Protein AF-A0A1C6QFK1-F1 (afdb_monomer)

Mean predicted aligned error: 16.4 Å

Sequence (67 aa):
MPPEGYHVVRRHIRRNPRPQGKKMSGWMIAGLIAGIWLWGQVFGFGGEEAAGRPVSPRPAASTPATR

Foldseek 3Di:
DDPPQWDDDPHDIDGHDDPDPPDDDVVVVVVVVVVVVVCCVPVNDPDDPPPDPDPPPDPDDDDDDDD

Secondary structure (DSSP, 8-state):
-PPTTEEEETTEEEEPPP----PPPHHHHHHHHHHHHHHHHHH--SS---S----PPP---PPP---

pLDDT: mean 78.49, std 12.67, range [55.06, 97.06]

Solvent-accessible surface area (backbone atoms only — not comparable to full-atom values): 4732 Å² total; per-residue (Å²): 132,77,61,91,70,42,46,81,53,100,91,44,82,40,72,53,85,70,93,71,78,85,75,76,56,70,67,58,54,50,50,51,53,52,50,53,53,52,48,36,74,74,73,53,56,99,60,85,79,89,74,72,78,76,80,73,78,75,80,75,82,79,78,79,83,84,126

Radius of gyration: 32.09 Å; Cα contacts (8 Å, |Δi|>4): 19; chains: 1; bounding box: 77×27×81 Å

Structure (mmCIF, N/CA/C/O backbone):
data_AF-A0A1C6QFK1-F1
#
_entry.id   AF-A0A1C6QFK1-F1
#
loop_
_atom_site.group_PDB
_atom_site.id
_atom_site.type_symbol
_atom_site.label_atom_id
_atom_site.label_alt_id
_atom_site.label_comp_id
_atom_site.label_asym_id
_atom_site.label_entity_id
_atom_site.label_seq_id
_atom_site.pdbx_PDB_ins_code
_atom_site.Cartn_x
_atom_site.Cartn_y
_atom_site.Cartn_z
_atom_site.occupancy
_atom_site.B_iso_or_equiv
_atom_site.auth_seq_id
_atom_site.auth_comp_id
_atom_site.auth_asym_id
_atom_site.auth_atom_id
_atom_site.pdbx_PDB_model_num
ATOM 1 N N . MET A 1 1 ? -18.566 2.975 36.955 1.00 78.31 1 MET A N 1
ATOM 2 C CA . MET A 1 1 ? -18.544 3.456 35.555 1.00 78.31 1 MET A CA 1
ATOM 3 C C . MET A 1 1 ? -17.392 2.763 34.832 1.00 78.31 1 MET A C 1
ATOM 5 O O . MET A 1 1 ? -16.376 2.548 35.486 1.00 78.31 1 MET A O 1
ATOM 9 N N . PRO A 1 2 ? -17.544 2.322 33.571 1.00 81.25 2 PRO A N 1
ATOM 10 C CA . PRO A 1 2 ? -16.445 1.702 32.831 1.00 81.25 2 PRO A CA 1
ATOM 11 C C . PRO A 1 2 ? -15.311 2.715 32.570 1.00 81.25 2 PRO A C 1
ATOM 13 O O . PRO A 1 2 ? -15.602 3.903 32.432 1.00 81.25 2 PRO A O 1
ATOM 16 N N . PRO A 1 3 ? -14.041 2.271 32.495 1.00 82.69 3 PRO A N 1
ATOM 17 C CA . PRO A 1 3 ? -12.922 3.127 32.105 1.00 82.69 3 PRO A CA 1
ATOM 18 C C . PRO A 1 3 ? -13.111 3.706 30.699 1.00 82.69 3 PRO A C 1
ATOM 20 O O . PRO A 1 3 ? -13.735 3.080 29.837 1.00 82.69 3 PRO A O 1
ATOM 23 N N . GLU A 1 4 ? -12.540 4.882 30.454 1.00 81.88 4 GLU A N 1
ATOM 24 C CA . GLU A 1 4 ? -12.646 5.572 29.169 1.00 81.88 4 GLU A CA 1
ATOM 25 C C . GLU A 1 4 ? -12.138 4.692 28.008 1.00 81.88 4 GLU A C 1
ATOM 27 O O . GLU A 1 4 ? -11.111 4.015 28.105 1.00 81.88 4 GLU A O 1
ATOM 32 N N . GLY A 1 5 ? -12.894 4.649 26.905 1.00 83.06 5 GLY A N 1
ATOM 33 C CA . GLY A 1 5 ? 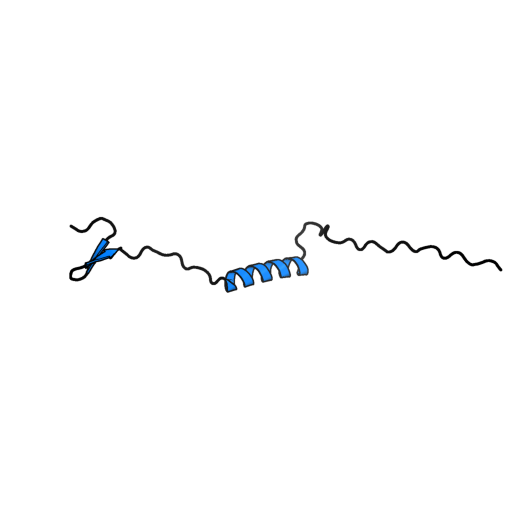-12.590 3.788 25.755 1.00 83.06 5 GLY A CA 1
ATOM 34 C C . GLY A 1 5 ? -13.025 2.320 25.894 1.00 83.06 5 GLY A C 1
ATOM 35 O O . GLY A 1 5 ? -12.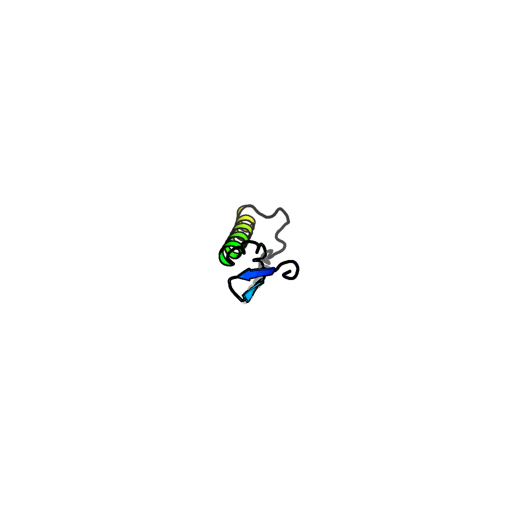646 1.493 25.056 1.00 83.06 5 GLY A O 1
ATOM 36 N N . TYR A 1 6 ? -13.834 1.986 26.904 1.00 86.81 6 TYR A N 1
ATOM 37 C CA . TYR A 1 6 ? -14.436 0.6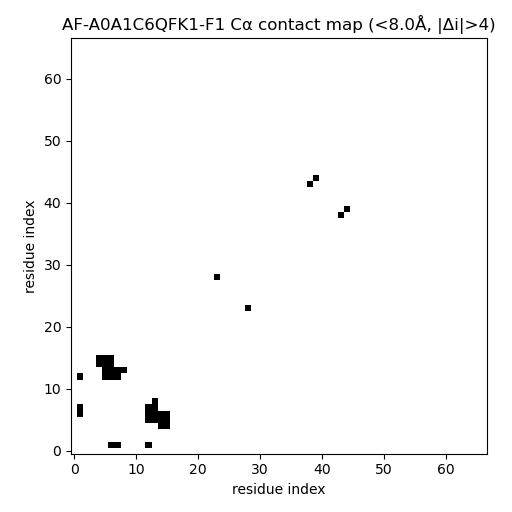64 27.081 1.00 86.81 6 TYR A CA 1
ATOM 38 C C . TYR A 1 6 ? -15.963 0.735 27.174 1.00 86.81 6 TYR A C 1
ATOM 40 O O . TYR A 1 6 ? -16.529 1.693 27.694 1.00 86.81 6 TYR A O 1
ATOM 48 N N . HIS A 1 7 ? -16.634 -0.313 26.699 1.00 87.81 7 HIS A N 1
ATOM 49 C CA . HIS A 1 7 ? -18.078 -0.493 26.843 1.00 87.81 7 HIS A CA 1
ATOM 50 C C . HIS A 1 7 ? -18.380 -1.825 27.545 1.00 87.81 7 HIS A C 1
ATOM 52 O O . HIS A 1 7 ? -17.624 -2.796 27.442 1.00 87.81 7 HIS A O 1
ATOM 58 N N . VAL A 1 8 ? -19.482 -1.872 28.294 1.00 87.75 8 VAL A N 1
ATOM 59 C CA . VAL A 1 8 ? -19.901 -3.064 29.045 1.00 87.75 8 VAL A CA 1
ATOM 60 C C . VAL A 1 8 ? -20.851 -3.895 28.182 1.00 87.75 8 VAL A C 1
ATOM 62 O O . VAL A 1 8 ? -21.878 -3.393 27.735 1.00 87.75 8 VAL A O 1
ATOM 65 N N . VAL A 1 9 ? -20.533 -5.173 27.962 1.00 84.06 9 VAL A N 1
ATOM 66 C CA . VAL A 1 9 ? -21.389 -6.134 27.248 1.00 84.06 9 VAL A CA 1
ATOM 67 C C . VAL A 1 9 ? -21.787 -7.252 28.198 1.00 84.06 9 VAL A C 1
ATOM 69 O O . VAL A 1 9 ? -20.958 -8.093 28.558 1.00 84.06 9 VAL A O 1
ATOM 72 N N . ARG A 1 10 ? -23.073 -7.298 28.569 1.00 86.50 10 ARG A N 1
ATOM 73 C CA . ARG A 1 10 ? -23.634 -8.226 29.567 1.00 86.50 10 ARG A CA 1
ATOM 74 C C . ARG A 1 10 ? -22.878 -8.141 30.901 1.00 86.50 10 ARG A C 1
ATOM 76 O O . ARG A 1 10 ? -23.242 -7.346 31.753 1.00 86.50 10 ARG A O 1
ATOM 83 N N . ARG A 1 11 ? -21.807 -8.928 31.050 1.00 86.31 11 ARG A N 1
ATOM 84 C CA . ARG A 1 11 ? -20.959 -9.023 32.250 1.00 86.31 11 ARG A CA 1
ATOM 85 C C . ARG A 1 1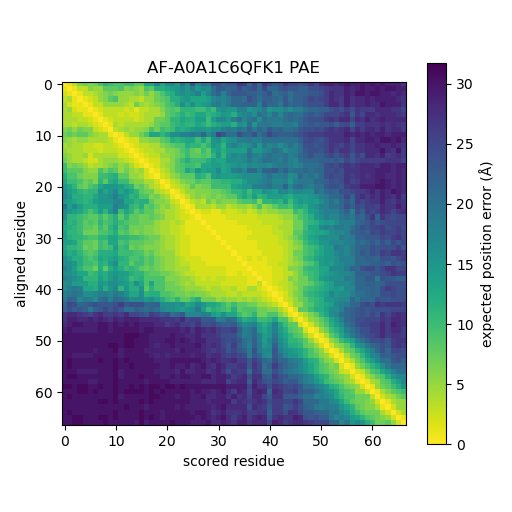1 ? -19.474 -8.714 31.995 1.00 86.31 11 ARG A C 1
ATOM 87 O O . ARG A 1 11 ? -18.694 -8.710 32.937 1.00 86.31 11 ARG A O 1
ATOM 94 N N . HIS A 1 12 ? -19.066 -8.469 30.748 1.00 87.75 12 HIS A N 1
ATOM 95 C CA . HIS A 1 12 ? -17.659 -8.283 30.378 1.00 87.75 12 HIS A CA 1
ATOM 96 C C . HIS A 1 12 ? -17.395 -6.870 29.863 1.00 87.75 12 HIS A C 1
ATOM 98 O O . HIS A 1 12 ? -18.196 -6.307 29.117 1.00 87.75 12 HIS A O 1
ATOM 104 N N . ILE A 1 13 ? -16.238 -6.321 30.222 1.00 88.50 13 ILE A N 1
ATOM 105 C CA . ILE A 1 13 ? -15.750 -5.044 29.702 1.00 88.50 13 ILE A CA 1
ATOM 106 C C . ILE A 1 13 ? -15.013 -5.327 28.389 1.00 88.50 13 ILE A C 1
ATOM 108 O O . ILE A 1 13 ? -14.038 -6.079 28.370 1.00 88.50 13 ILE A O 1
ATOM 112 N N . ARG A 1 14 ? -15.484 -4.748 27.282 1.00 86.38 14 ARG A N 1
ATOM 113 C CA . ARG A 1 14 ? -14.828 -4.837 25.972 1.00 86.38 14 ARG A CA 1
ATOM 114 C C . ARG A 1 14 ? -14.240 -3.491 25.582 1.00 86.38 14 ARG A C 1
ATOM 116 O O . ARG A 1 14 ? -14.801 -2.436 25.872 1.00 86.38 14 ARG A O 1
ATOM 123 N N . ARG A 1 15 ? -13.085 -3.534 24.917 1.00 85.81 15 ARG A N 1
ATOM 124 C CA . ARG A 1 15 ? -12.443 -2.338 24.369 1.00 85.81 15 ARG A CA 1
ATOM 125 C C . ARG A 1 15 ? -13.269 -1.828 23.194 1.00 85.81 15 ARG A C 1
ATOM 127 O O . ARG A 1 15 ? -13.719 -2.627 22.372 1.00 85.81 15 ARG A O 1
ATOM 134 N N . ASN A 1 16 ? -13.463 -0.517 23.113 1.00 84.62 16 ASN A N 1
ATOM 135 C CA . ASN A 1 16 ? -14.157 0.071 21.977 1.00 84.62 16 ASN A CA 1
ATOM 136 C C . ASN A 1 16 ? -13.367 -0.231 20.689 1.00 84.62 16 ASN A C 1
ATOM 138 O O . ASN A 1 16 ? -12.135 -0.088 20.707 1.00 84.62 16 ASN A O 1
ATOM 142 N N . PRO A 1 17 ? -14.019 -0.673 19.594 1.00 80.88 17 PRO A N 1
ATOM 143 C CA . PRO A 1 17 ? -13.333 -0.825 18.321 1.00 80.88 17 PRO A CA 1
ATOM 144 C C . PRO A 1 17 ? -12.693 0.513 17.955 1.00 80.88 17 PRO A C 1
ATOM 146 O O . PRO A 1 17 ? -13.361 1.542 17.875 1.00 80.88 17 PRO A O 1
ATOM 149 N N . ARG A 1 18 ? -11.368 0.510 17.789 1.00 79.75 18 ARG A N 1
ATOM 150 C CA . ARG A 1 18 ? -10.665 1.682 17.271 1.00 79.75 18 ARG A CA 1
ATOM 151 C C . ARG A 1 18 ? -10.945 1.772 15.774 1.00 79.75 18 ARG A C 1
ATOM 153 O O . ARG A 1 18 ? -10.968 0.722 15.128 1.00 79.75 18 ARG A O 1
ATOM 160 N N . PRO A 1 19 ? -11.113 2.981 15.213 1.00 77.88 19 PRO A N 1
ATOM 161 C CA . PRO A 1 19 ? -11.117 3.143 13.769 1.00 77.88 19 PRO A CA 1
ATOM 162 C C . PRO A 1 19 ? -9.779 2.619 13.239 1.00 77.88 19 PRO A C 1
ATOM 164 O O . PRO A 1 19 ? -8.729 3.228 13.432 1.00 77.88 19 PRO A O 1
ATOM 167 N N . GLN A 1 20 ? -9.799 1.425 12.649 1.00 73.25 20 GLN A N 1
ATOM 168 C CA . GLN A 1 20 ? -8.647 0.869 11.961 1.00 73.25 20 GLN A CA 1
ATOM 169 C C . GLN A 1 20 ? -8.714 1.376 10.523 1.00 73.25 20 GLN A C 1
ATOM 171 O O . GLN A 1 20 ? -9.725 1.192 9.846 1.00 73.25 20 GLN A O 1
ATOM 176 N N . GLY A 1 21 ? -7.652 2.035 10.060 1.00 74.94 21 GLY A N 1
ATOM 177 C CA . GLY A 1 21 ? -7.546 2.412 8.654 1.00 74.94 21 GLY A CA 1
ATOM 178 C C . GLY A 1 21 ? -7.650 1.166 7.772 1.00 74.94 21 GLY A C 1
ATOM 179 O O . GLY A 1 21 ? -7.054 0.131 8.086 1.00 74.94 21 GLY A O 1
ATOM 180 N N . LYS A 1 22 ? -8.414 1.250 6.676 1.00 79.56 22 LYS A N 1
ATOM 181 C CA . LYS A 1 22 ? -8.442 0.196 5.655 1.00 79.56 22 LYS A CA 1
ATOM 182 C C . LYS A 1 22 ? -7.020 0.004 5.134 1.00 79.56 22 LYS A C 1
ATOM 184 O O . LYS A 1 22 ? -6.456 0.901 4.515 1.00 79.56 22 LYS A O 1
ATOM 189 N N . LYS A 1 23 ? -6.437 -1.162 5.399 1.00 80.50 23 LYS A N 1
ATOM 190 C CA . LYS A 1 23 ? -5.137 -1.527 4.839 1.00 80.50 23 LYS A CA 1
ATOM 191 C C . LYS A 1 23 ? -5.337 -1.807 3.352 1.00 80.50 23 LYS A C 1
ATOM 193 O O . LYS A 1 23 ? -6.170 -2.641 3.002 1.00 80.50 23 LYS A O 1
ATOM 198 N N . MET A 1 24 ? -4.606 -1.106 2.485 1.00 80.00 24 MET A N 1
ATOM 199 C CA . MET A 1 24 ? -4.539 -1.488 1.074 1.00 80.00 24 MET A CA 1
ATOM 200 C C . MET A 1 24 ? -3.961 -2.899 0.975 1.00 80.00 24 MET A C 1
ATOM 202 O O . MET A 1 24 ? -3.012 -3.240 1.684 1.00 80.00 24 MET A O 1
ATOM 206 N N . SER A 1 25 ? -4.547 -3.720 0.102 1.00 88.69 25 SER A N 1
ATOM 207 C CA . SER A 1 25 ? -3.985 -5.029 -0.229 1.00 88.69 25 SER A CA 1
ATOM 208 C C . SER A 1 25 ? -2.549 -4.844 -0.717 1.00 88.69 25 SER A C 1
ATOM 210 O O . SER A 1 25 ? -2.295 -3.970 -1.548 1.00 88.69 25 SER A O 1
ATOM 212 N N . GLY A 1 26 ? -1.617 -5.674 -0.240 1.00 92.25 26 GLY A N 1
ATOM 213 C CA . GLY A 1 26 ? -0.224 -5.638 -0.702 1.00 92.25 26 GLY A CA 1
ATOM 214 C C . GLY A 1 26 ? -0.111 -5.767 -2.226 1.00 92.25 26 GLY A C 1
ATOM 215 O O . GLY A 1 26 ? 0.733 -5.125 -2.840 1.00 92.25 26 GLY A O 1
ATOM 216 N N . TRP A 1 27 ? -1.045 -6.491 -2.851 1.00 96.25 27 TRP A N 1
ATOM 217 C CA . TRP A 1 27 ? -1.150 -6.614 -4.307 1.00 96.25 27 TRP A CA 1
ATOM 218 C C . TRP A 1 27 ? -1.495 -5.303 -5.011 1.00 96.25 27 TRP A C 1
ATOM 220 O O . TRP A 1 27 ? -1.003 -5.045 -6.103 1.00 96.25 27 TRP A O 1
ATOM 230 N N . MET A 1 28 ? -2.305 -4.451 -4.380 1.00 94.81 28 MET A N 1
ATOM 231 C CA . MET A 1 28 ? -2.630 -3.139 -4.935 1.00 94.81 28 MET A CA 1
ATOM 232 C C . MET A 1 28 ? -1.400 -2.226 -4.911 1.00 94.81 28 MET A C 1
ATOM 234 O O . MET A 1 28 ? -1.147 -1.515 -5.876 1.00 94.81 28 MET A O 1
ATOM 238 N N . ILE A 1 29 ? -0.599 -2.296 -3.843 1.00 94.81 29 ILE A N 1
ATOM 239 C CA . ILE A 1 29 ? 0.676 -1.570 -3.747 1.00 94.81 29 ILE A CA 1
ATOM 240 C C . ILE A 1 29 ? 1.651 -2.069 -4.821 1.00 94.81 29 ILE A C 1
ATOM 242 O O . ILE A 1 29 ? 2.225 -1.259 -5.544 1.00 94.81 29 ILE A O 1
ATOM 246 N N . ALA A 1 30 ? 1.792 -3.389 -4.975 1.00 96.81 30 ALA A N 1
ATOM 247 C CA . ALA A 1 30 ? 2.640 -3.980 -6.009 1.00 96.81 30 ALA A CA 1
ATOM 248 C C . ALA A 1 30 ? 2.213 -3.551 -7.425 1.00 96.81 30 ALA A C 1
ATOM 250 O O . ALA A 1 30 ? 3.061 -3.178 -8.232 1.00 96.81 30 ALA A O 1
ATOM 251 N N . GLY A 1 31 ? 0.905 -3.530 -7.705 1.00 97.06 31 GLY A N 1
ATOM 252 C CA . GLY A 1 31 ? 0.363 -3.064 -8.982 1.00 97.06 31 GLY A CA 1
ATOM 253 C C . GLY A 1 31 ? 0.674 -1.592 -9.269 1.00 97.06 31 GLY A C 1
ATOM 254 O O . GLY A 1 31 ? 1.058 -1.261 -10.388 1.00 97.06 31 GLY A O 1
ATOM 255 N N . LEU A 1 32 ? 0.579 -0.715 -8.263 1.00 96.81 32 LEU A N 1
ATOM 256 C CA . LEU A 1 32 ? 0.947 0.699 -8.414 1.00 96.81 32 LEU A CA 1
ATOM 257 C C . LEU A 1 32 ? 2.439 0.872 -8.721 1.00 96.81 32 LEU A C 1
ATOM 259 O O . LEU A 1 32 ? 2.789 1.632 -9.619 1.00 96.81 32 LEU A O 1
ATOM 263 N N . ILE A 1 33 ? 3.310 0.145 -8.017 1.00 96.44 33 I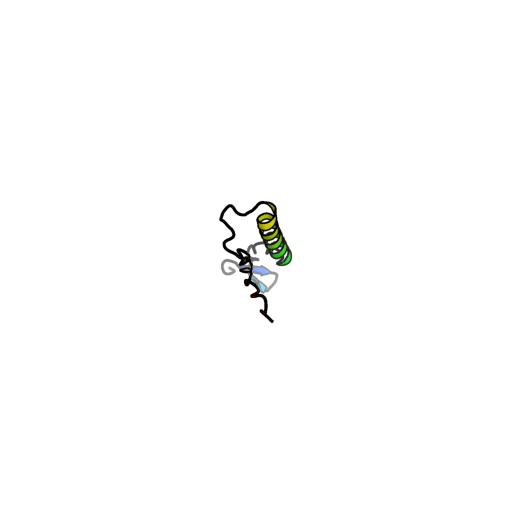LE A N 1
ATOM 264 C CA . ILE A 1 33 ? 4.762 0.190 -8.249 1.00 96.44 33 ILE A CA 1
ATOM 265 C C . ILE A 1 33 ? 5.093 -0.287 -9.667 1.00 96.44 33 ILE A C 1
ATOM 267 O O . ILE A 1 33 ? 5.834 0.386 -10.381 1.00 96.44 33 ILE A O 1
ATOM 271 N N . ALA A 1 34 ? 4.513 -1.411 -10.095 1.00 96.50 34 ALA A N 1
ATOM 272 C CA . ALA A 1 34 ? 4.715 -1.945 -11.439 1.00 96.50 34 ALA A CA 1
ATOM 273 C C . ALA A 1 34 ? 4.220 -0.974 -12.524 1.00 96.50 34 ALA A C 1
ATOM 275 O O . ALA A 1 34 ? 4.901 -0.777 -13.529 1.00 96.50 34 ALA A O 1
ATOM 276 N N . GLY A 1 35 ? 3.072 -0.327 -12.302 1.00 95.00 35 GLY A N 1
ATOM 277 C CA . GLY A 1 35 ? 2.529 0.679 -13.213 1.00 95.00 35 GLY A CA 1
ATOM 278 C C . GLY A 1 35 ? 3.432 1.905 -13.348 1.00 95.00 35 GLY A C 1
ATOM 279 O O . GLY A 1 35 ? 3.710 2.332 -14.465 1.00 95.00 35 GLY A O 1
ATOM 280 N N . ILE A 1 36 ? 3.942 2.437 -12.231 1.00 94.25 36 ILE A N 1
ATOM 281 C CA . ILE A 1 36 ? 4.883 3.570 -12.234 1.00 94.25 36 ILE A CA 1
ATOM 282 C C . ILE A 1 36 ? 6.186 3.183 -12.943 1.00 94.25 36 ILE A C 1
ATOM 284 O O . ILE A 1 36 ? 6.681 3.948 -13.767 1.00 94.25 36 ILE A O 1
ATOM 288 N N . TRP A 1 37 ? 6.724 1.994 -12.666 1.00 92.06 37 TRP A N 1
ATOM 289 C CA . TRP A 1 37 ? 7.938 1.504 -13.320 1.00 92.06 37 TRP A CA 1
ATOM 290 C C . TRP A 1 37 ? 7.765 1.395 -14.841 1.00 92.06 37 TRP A C 1
ATOM 292 O O . TRP A 1 37 ? 8.585 1.922 -15.592 1.00 92.06 37 TRP A O 1
ATOM 302 N N . LEU A 1 38 ? 6.661 0.792 -15.296 1.00 92.12 38 LEU A N 1
ATOM 303 C CA . LEU A 1 38 ? 6.352 0.670 -16.721 1.00 92.12 38 LEU A CA 1
ATOM 304 C C . LEU A 1 38 ? 6.146 2.041 -17.378 1.00 92.12 38 LEU A C 1
ATOM 306 O O . LEU A 1 38 ? 6.624 2.269 -18.485 1.00 92.12 38 LEU A O 1
ATOM 310 N N . TRP A 1 39 ? 5.481 2.973 -16.693 1.00 90.25 39 TRP A N 1
ATOM 311 C CA . TRP A 1 39 ? 5.300 4.342 -17.178 1.00 90.25 39 TRP A CA 1
ATOM 312 C C . TRP A 1 39 ? 6.639 5.044 -17.427 1.00 90.25 39 TRP A C 1
ATOM 314 O O . TRP A 1 39 ? 6.825 5.684 -18.460 1.00 90.25 39 TRP A O 1
ATOM 324 N N . GLY A 1 40 ? 7.583 4.862 -16.505 1.00 88.25 40 GLY A N 1
ATOM 325 C CA . GLY A 1 40 ? 8.955 5.335 -16.630 1.00 88.25 40 GLY A CA 1
ATOM 326 C C . GLY A 1 40 ? 9.685 4.849 -17.866 1.00 88.25 40 GLY A C 1
ATOM 327 O O . GLY A 1 40 ? 10.372 5.627 -18.515 1.00 88.25 40 GLY A O 1
ATOM 328 N N . GLN A 1 41 ? 9.512 3.570 -18.191 1.00 82.69 41 GLN A N 1
ATOM 329 C CA . GLN A 1 41 ? 10.115 2.952 -19.371 1.00 82.69 41 GLN A CA 1
ATOM 330 C C . GLN A 1 41 ? 9.466 3.445 -20.675 1.00 82.69 41 GLN A C 1
ATOM 332 O O . GLN A 1 41 ? 10.159 3.630 -21.669 1.00 82.69 41 GLN A O 1
ATOM 337 N N . VAL A 1 42 ? 8.144 3.670 -20.686 1.00 82.75 42 VAL A N 1
ATOM 338 C CA . VAL A 1 42 ? 7.400 4.048 -21.906 1.00 82.75 42 VAL A CA 1
ATOM 339 C C . VAL A 1 42 ? 7.522 5.536 -22.233 1.00 82.75 42 VAL A C 1
ATOM 341 O O . VAL A 1 42 ? 7.687 5.893 -23.396 1.00 82.75 42 VAL A O 1
ATOM 344 N N . PHE A 1 43 ? 7.417 6.411 -21.233 1.00 83.06 43 PHE A N 1
ATOM 345 C CA . PHE A 1 43 ? 7.394 7.863 -21.445 1.00 83.06 43 PHE A CA 1
ATOM 346 C C . PHE A 1 43 ? 8.713 8.552 -21.089 1.00 83.06 43 PHE A C 1
ATOM 348 O O . PHE A 1 43 ? 8.894 9.720 -21.428 1.00 83.06 43 PHE A O 1
ATOM 355 N N . GLY A 1 44 ? 9.631 7.837 -20.435 1.00 68.62 44 GLY A N 1
ATOM 356 C CA . GLY A 1 44 ? 10.823 8.416 -19.837 1.00 68.62 44 GLY A CA 1
ATOM 357 C C . GLY A 1 44 ? 10.481 9.182 -18.559 1.00 68.62 44 GLY A C 1
ATOM 358 O O . GLY A 1 44 ? 9.600 10.043 -18.525 1.00 68.62 44 GLY A O 1
ATOM 359 N N . PHE A 1 45 ? 11.208 8.910 -17.480 1.00 68.94 45 PHE A N 1
ATOM 360 C CA . PHE A 1 45 ? 11.333 9.895 -16.411 1.00 68.94 45 PHE A CA 1
ATOM 361 C C . PHE A 1 45 ? 12.340 10.932 -16.907 1.00 68.94 45 PHE A C 1
ATOM 363 O O . PHE A 1 45 ? 13.413 10.546 -17.345 1.00 68.94 45 PHE A O 1
ATOM 370 N N . GLY A 1 46 ? 12.014 12.226 -16.899 1.00 62.88 46 GLY A N 1
ATOM 371 C CA . GLY A 1 46 ? 12.825 13.298 -17.509 1.00 62.88 46 GLY A CA 1
ATOM 372 C C . GLY A 1 46 ? 14.227 13.548 -16.919 1.00 62.88 46 GLY A C 1
ATOM 373 O O . GLY A 1 46 ? 14.717 14.669 -17.000 1.00 62.88 46 GLY A O 1
ATOM 374 N N . GLY A 1 47 ? 14.866 12.552 -16.307 1.00 60.81 47 GLY A N 1
ATOM 375 C CA . GLY A 1 47 ? 16.289 12.525 -16.003 1.00 60.81 47 GLY A CA 1
ATOM 376 C C . GLY A 1 47 ? 16.932 11.405 -16.809 1.00 60.81 47 GLY A C 1
ATOM 377 O O . GLY A 1 47 ? 16.514 10.257 -16.692 1.00 60.81 47 GLY A O 1
ATOM 378 N N . GLU A 1 48 ? 17.914 11.768 -17.635 1.00 58.34 48 GLU A N 1
ATOM 379 C CA . GLU A 1 48 ? 18.747 10.858 -18.419 1.00 58.34 48 GLU A CA 1
ATOM 380 C C . GLU A 1 48 ? 19.013 9.553 -17.658 1.00 58.34 48 GLU A C 1
ATOM 382 O O . GLU A 1 48 ? 19.625 9.555 -16.586 1.00 58.34 48 GLU A O 1
ATOM 387 N N . 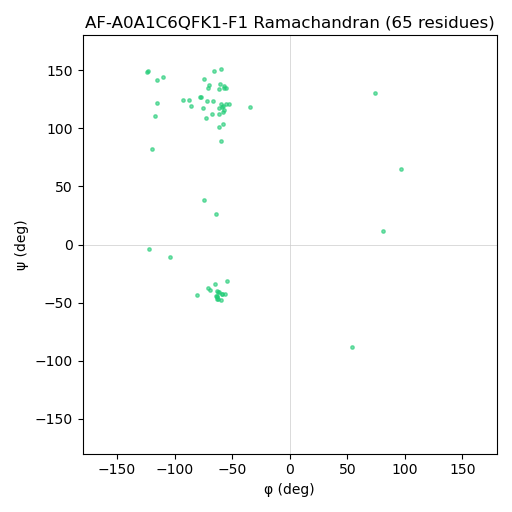GLU A 1 49 ? 18.558 8.430 -18.219 1.00 57.22 49 GLU A N 1
ATOM 388 C CA . GLU A 1 49 ? 19.017 7.108 -17.815 1.00 57.22 49 GLU A CA 1
ATOM 389 C C . GLU A 1 49 ? 20.535 7.043 -18.050 1.00 57.22 49 GLU A C 1
ATOM 391 O O . GLU A 1 49 ? 21.025 6.596 -19.084 1.00 57.22 49 GLU A O 1
ATOM 396 N N . ALA A 1 50 ? 21.317 7.443 -17.051 1.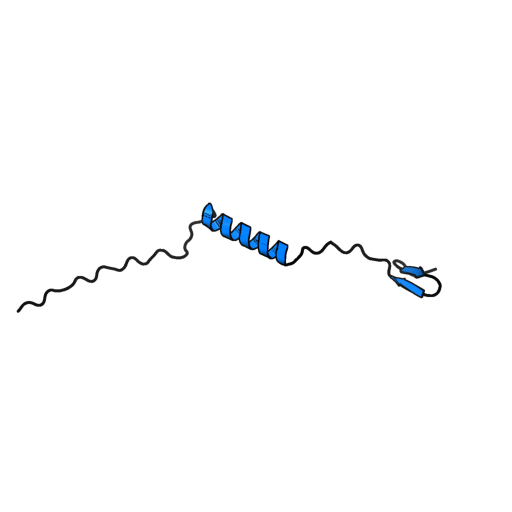00 55.34 50 ALA A N 1
ATOM 397 C CA . ALA A 1 50 ? 22.726 7.090 -16.927 1.00 55.34 50 ALA A CA 1
ATOM 398 C C . ALA A 1 50 ? 22.875 5.618 -16.481 1.00 55.34 50 ALA A C 1
ATOM 400 O O . ALA A 1 50 ? 23.739 5.279 -15.676 1.00 55.34 50 ALA A O 1
ATOM 401 N N . ALA A 1 51 ? 22.018 4.731 -16.985 1.00 59.62 51 ALA A N 1
ATOM 402 C CA . ALA A 1 51 ? 22.038 3.302 -16.725 1.00 59.62 51 ALA A CA 1
ATOM 403 C C . ALA A 1 51 ? 22.224 2.573 -18.057 1.00 59.62 51 ALA A C 1
ATOM 405 O O . ALA A 1 51 ? 21.281 2.108 -18.680 1.00 59.62 51 ALA A O 1
ATOM 406 N N . GLY A 1 52 ? 23.482 2.486 -18.493 1.00 58.62 52 GLY A N 1
ATOM 407 C CA . GLY A 1 52 ? 23.862 1.634 -19.615 1.00 58.62 52 GLY A CA 1
ATOM 408 C C . GLY A 1 52 ? 23.958 2.359 -20.949 1.00 58.62 52 GLY A C 1
ATOM 409 O O . GLY A 1 52 ? 23.281 2.007 -21.909 1.00 58.62 52 GLY A O 1
ATOM 410 N N . ARG A 1 53 ? 24.912 3.290 -21.073 1.00 58.72 53 ARG A N 1
ATOM 411 C CA . ARG A 1 53 ? 25.506 3.521 -22.395 1.00 58.72 53 ARG A CA 1
ATOM 412 C C . ARG A 1 53 ? 26.111 2.181 -22.837 1.00 58.72 53 ARG A C 1
ATOM 414 O O . ARG A 1 53 ? 27.000 1.698 -22.130 1.00 58.72 53 ARG A O 1
ATOM 421 N N . PRO A 1 54 ? 25.678 1.557 -23.948 1.00 60.75 54 PRO A N 1
ATOM 422 C CA . PRO A 1 54 ? 26.391 0.401 -24.462 1.00 60.75 54 PRO A CA 1
ATOM 423 C C . PRO A 1 54 ? 27.816 0.866 -24.764 1.00 60.75 54 PRO A C 1
ATOM 425 O O . PRO A 1 54 ? 28.021 1.827 -25.511 1.00 60.75 54 PRO A O 1
ATOM 428 N N . VAL A 1 55 ? 28.808 0.241 -24.127 1.00 65.06 55 VAL A N 1
ATOM 429 C CA . VAL A 1 55 ? 30.208 0.424 -24.509 1.00 65.06 55 VAL A CA 1
ATOM 430 C C . VAL A 1 55 ? 30.295 -0.083 -25.938 1.00 65.06 55 VAL A C 1
ATOM 432 O O . VAL A 1 55 ? 30.271 -1.286 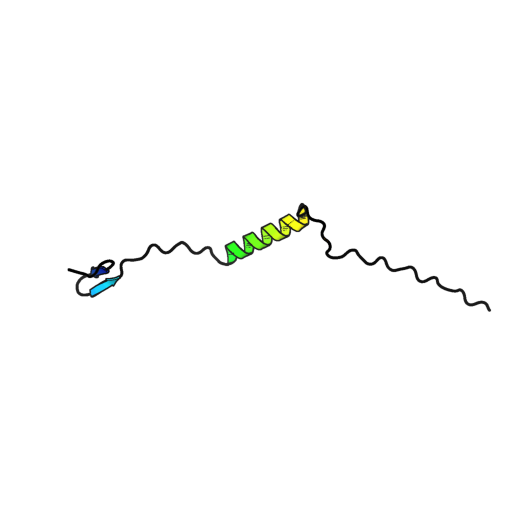-26.177 1.00 65.06 55 VAL A O 1
ATOM 435 N N . SER A 1 56 ? 30.304 0.846 -26.892 1.00 66.44 56 SER A N 1
ATOM 436 C CA . SER A 1 56 ? 30.512 0.521 -28.297 1.00 66.44 56 SER A CA 1
ATOM 437 C C . SER A 1 56 ? 31.798 -0.309 -28.380 1.00 66.44 56 SER A C 1
ATOM 439 O O . SER A 1 56 ? 32.831 0.166 -27.888 1.00 66.44 56 SER A O 1
ATOM 441 N N . PRO A 1 57 ? 31.771 -1.555 -28.891 1.00 66.38 57 PRO A N 1
ATOM 442 C CA . PRO A 1 57 ? 32.980 -2.354 -28.966 1.00 66.38 57 PRO A CA 1
ATOM 443 C C . PRO A 1 57 ? 33.966 -1.613 -29.866 1.00 66.38 57 PRO A C 1
ATOM 445 O O . PRO A 1 57 ? 33.689 -1.345 -31.034 1.00 66.38 57 PRO A O 1
ATOM 448 N N . ARG A 1 58 ? 35.112 -1.225 -29.299 1.00 65.56 58 ARG A N 1
ATOM 449 C CA . ARG A 1 58 ? 36.207 -0.607 -30.049 1.00 65.56 58 ARG A CA 1
ATOM 450 C C . ARG A 1 58 ? 36.604 -1.607 -31.142 1.00 65.56 58 ARG A C 1
ATOM 452 O O . ARG A 1 58 ? 36.981 -2.722 -30.777 1.00 65.56 58 ARG A O 1
ATOM 459 N N . PRO A 1 59 ? 36.507 -1.280 -32.443 1.00 65.69 59 PRO A N 1
ATOM 460 C CA . PRO A 1 59 ? 36.931 -2.210 -33.477 1.00 65.69 59 PRO A CA 1
ATOM 461 C C . PRO A 1 59 ? 38.424 -2.477 -33.276 1.00 65.69 59 PRO A C 1
ATOM 463 O O . PRO A 1 59 ? 39.251 -1.572 -33.390 1.00 65.69 59 PRO A O 1
ATOM 466 N N . ALA A 1 60 ? 38.762 -3.708 -32.892 1.00 65.88 60 ALA A N 1
ATOM 467 C CA . ALA A 1 60 ? 40.141 -4.153 -32.843 1.00 65.88 60 ALA A CA 1
ATOM 468 C C . ALA A 1 60 ? 40.634 -4.216 -34.290 1.00 65.88 60 ALA A C 1
ATOM 470 O O . ALA A 1 60 ? 40.137 -5.010 -35.090 1.00 65.88 60 ALA A O 1
ATOM 471 N N . ALA A 1 61 ? 41.564 -3.329 -34.645 1.00 65.81 61 ALA A N 1
ATOM 472 C CA . ALA A 1 61 ? 42.213 -3.365 -35.943 1.00 65.81 61 ALA A CA 1
ATOM 473 C C . ALA A 1 61 ? 42.868 -4.744 -36.116 1.00 65.81 61 ALA A C 1
ATOM 475 O O 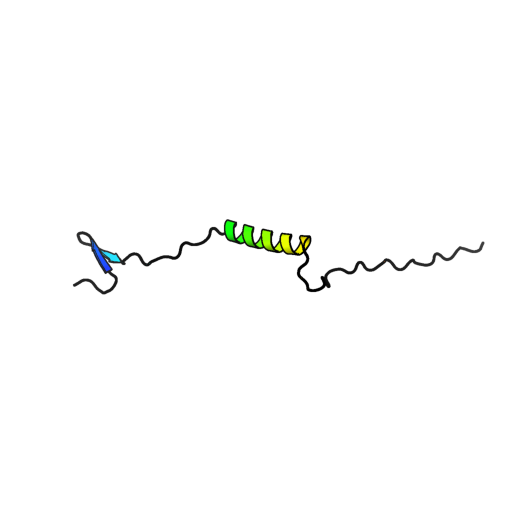. ALA A 1 61 ? 43.755 -5.119 -35.352 1.00 65.81 61 ALA A O 1
ATOM 476 N N . SER A 1 62 ? 42.387 -5.513 -37.091 1.00 67.75 62 SER A N 1
ATOM 477 C CA . SER A 1 62 ? 43.005 -6.780 -37.472 1.00 67.75 62 SER A CA 1
ATOM 478 C C . SER A 1 62 ? 44.263 -6.462 -38.274 1.00 67.75 62 SER A C 1
ATOM 480 O O . SER A 1 62 ? 44.180 -5.831 -39.327 1.00 67.75 62 SER A O 1
ATOM 482 N N . THR A 1 63 ? 45.432 -6.854 -37.772 1.00 68.75 63 THR A N 1
ATOM 483 C CA . THR A 1 63 ? 46.682 -6.766 -38.529 1.00 68.75 63 THR A CA 1
ATOM 484 C C . THR A 1 63 ? 46.734 -7.916 -39.538 1.00 68.75 63 THR A C 1
ATOM 486 O O . THR A 1 63 ? 46.555 -9.073 -39.149 1.00 68.75 63 THR A O 1
ATOM 489 N N . PRO A 1 64 ? 46.957 -7.653 -40.838 1.00 66.38 64 PRO A N 1
ATOM 490 C CA . PRO A 1 64 ? 47.158 -8.730 -41.793 1.00 66.38 64 PRO A CA 1
ATOM 491 C C . PRO A 1 64 ? 48.525 -9.373 -41.537 1.00 66.38 64 PRO A C 1
ATOM 493 O O . PRO A 1 64 ? 49.524 -8.679 -41.341 1.00 66.38 64 PRO A O 1
ATOM 496 N N . ALA A 1 65 ? 48.572 -10.704 -41.530 1.00 68.62 65 ALA A N 1
ATOM 497 C CA . ALA A 1 65 ? 49.828 -11.439 -41.505 1.00 68.62 65 ALA A CA 1
ATOM 498 C C . ALA A 1 65 ? 50.498 -11.319 -42.882 1.00 68.62 65 ALA A C 1
ATOM 500 O O . ALA A 1 65 ? 50.021 -11.892 -43.861 1.00 68.62 65 ALA A O 1
ATOM 501 N N . THR A 1 66 ? 51.587 -10.555 -42.959 1.00 64.19 66 THR A N 1
ATOM 502 C CA . THR A 1 66 ? 52.480 -10.550 -44.123 1.00 64.19 66 THR A CA 1
ATOM 503 C C . THR A 1 66 ? 53.165 -11.912 -44.213 1.00 64.19 66 THR A C 1
ATOM 505 O O . THR A 1 66 ? 53.795 -12.346 -43.247 1.00 64.19 66 THR A O 1
ATOM 508 N N . ARG A 1 67 ? 53.013 -12.582 -45.357 1.00 55.06 67 ARG A N 1
ATOM 509 C CA . ARG A 1 67 ? 53.774 -13.777 -45.731 1.00 55.06 67 ARG A CA 1
ATOM 510 C C . ARG A 1 67 ? 54.951 -13.383 -46.609 1.00 55.06 67 ARG A C 1
ATOM 512 O O . ARG A 1 67 ? 54.746 -12.486 -47.454 1.00 55.06 67 ARG A O 1
#